Protein AF-A0A124E4Y2-F1 (afdb_monomer_lite)

Sequence (106 aa):
MARKNDFTKRANDYLATRLGPVQRLGELLDAKAEKEAELKDFDAAIEKAVQECIEAGWKPAELTELGVPKASIPRRQTRTATLEPRTPTSDVGGTALGGPFPDPTP

pLDDT: mean 77.83, std 20.47, range [33.0, 98.12]

Structure (mmCIF, N/CA/C/O backbone):
data_AF-A0A124E4Y2-F1
#
_entry.id   AF-A0A124E4Y2-F1
#
loop_
_atom_site.group_PDB
_atom_site.id
_atom_site.type_symbol
_atom_site.label_atom_id
_atom_site.label_alt_id
_atom_site.label_comp_id
_atom_site.label_asym_id
_atom_site.label_entity_id
_atom_site.label_seq_id
_atom_site.pdbx_PDB_ins_code
_atom_site.Cartn_x
_atom_site.Cartn_y
_atom_site.Cartn_z
_atom_site.occupancy
_atom_site.B_iso_or_equiv
_atom_site.auth_seq_id
_atom_site.auth_comp_id
_atom_site.auth_asym_id
_atom_site.auth_atom_id
_atom_site.pdbx_PDB_model_num
ATOM 1 N N . MET A 1 1 ? 34.274 4.456 -42.613 1.00 53.12 1 MET A N 1
ATOM 2 C CA . MET A 1 1 ? 32.826 4.714 -42.437 1.00 53.12 1 MET A CA 1
ATOM 3 C C . MET A 1 1 ? 32.057 3.528 -41.838 1.00 53.12 1 MET A C 1
ATOM 5 O O . MET A 1 1 ? 31.263 3.773 -40.945 1.00 53.12 1 MET A O 1
ATOM 9 N N . ALA A 1 2 ? 32.317 2.267 -42.223 1.00 59.69 2 ALA A N 1
ATOM 10 C CA . ALA A 1 2 ? 31.569 1.089 -41.731 1.00 59.69 2 ALA A CA 1
ATOM 11 C C . ALA A 1 2 ? 31.552 0.896 -40.192 1.00 59.69 2 ALA A C 1
ATOM 13 O O . ALA A 1 2 ? 30.490 0.746 -39.602 1.00 59.69 2 ALA A O 1
ATOM 14 N N . ARG A 1 3 ? 32.705 1.023 -39.514 1.00 61.09 3 ARG A N 1
ATOM 15 C CA . A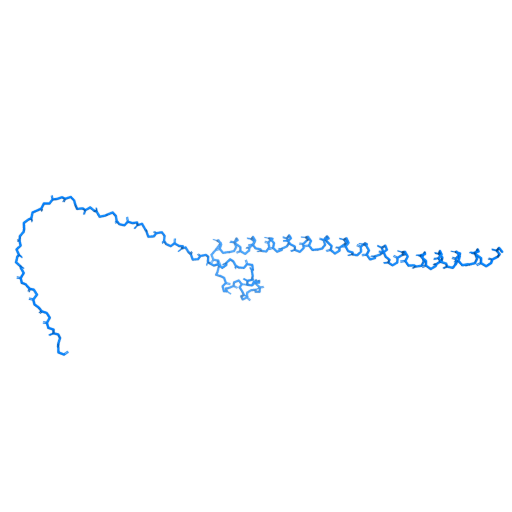RG A 1 3 ? 32.826 0.770 -38.058 1.00 61.09 3 ARG A CA 1
ATOM 16 C C . ARG A 1 3 ? 31.988 1.692 -37.157 1.00 61.09 3 ARG A C 1
ATOM 18 O O . ARG A 1 3 ? 31.602 1.283 -36.068 1.00 61.09 3 ARG A O 1
ATOM 25 N N . LYS A 1 4 ? 31.721 2.934 -37.586 1.00 63.62 4 LYS A N 1
ATOM 26 C CA . LYS A 1 4 ? 30.877 3.879 -36.827 1.00 63.62 4 LYS A CA 1
ATOM 27 C C . LYS A 1 4 ? 29.411 3.436 -36.835 1.00 63.62 4 LYS A C 1
ATOM 29 O O . LYS A 1 4 ? 28.749 3.542 -35.813 1.00 63.62 4 LYS A O 1
ATOM 34 N N . ASN A 1 5 ? 28.945 2.897 -37.961 1.00 73.69 5 ASN A N 1
ATOM 35 C CA . ASN A 1 5 ? 27.572 2.428 -38.124 1.00 73.69 5 ASN A CA 1
ATOM 36 C C . ASN A 1 5 ? 27.301 1.179 -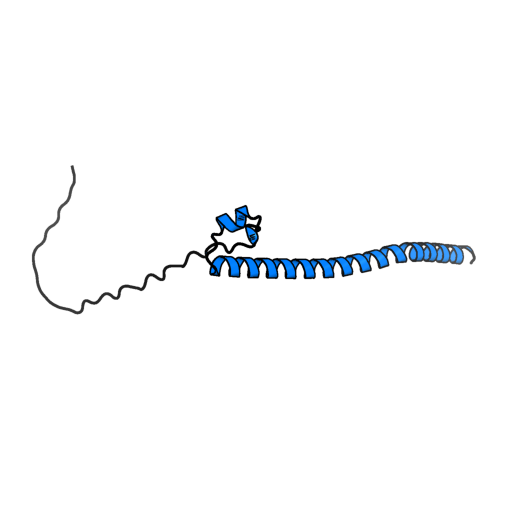37.260 1.00 73.69 5 ASN A C 1
ATOM 38 O O . ASN A 1 5 ? 26.282 1.095 -36.577 1.00 73.69 5 ASN A O 1
ATOM 42 N N . ASP A 1 6 ? 28.274 0.265 -37.183 1.00 85.56 6 ASP A N 1
ATOM 43 C CA . ASP A 1 6 ? 28.173 -0.943 -36.352 1.00 85.56 6 ASP A CA 1
ATOM 44 C C . ASP A 1 6 ? 28.157 -0.640 -34.849 1.00 85.56 6 ASP A C 1
ATOM 46 O O . ASP A 1 6 ? 27.4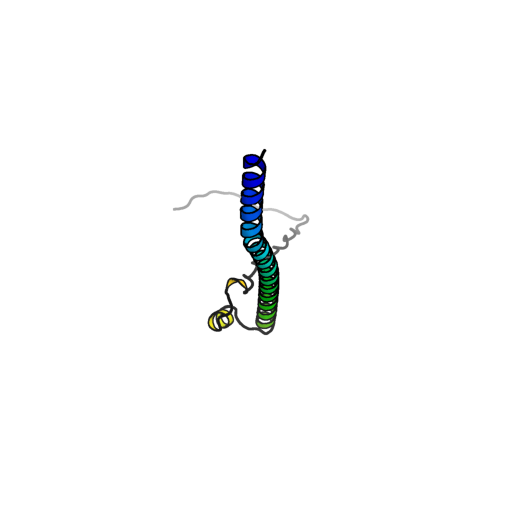30 -1.281 -34.089 1.00 85.56 6 ASP A O 1
ATOM 50 N N . PHE A 1 7 ? 28.948 0.341 -34.405 1.00 88.94 7 PHE A N 1
ATOM 51 C CA . PHE A 1 7 ? 28.960 0.763 -33.006 1.00 88.94 7 PHE A CA 1
ATOM 52 C C . PHE A 1 7 ? 27.617 1.373 -32.593 1.00 88.94 7 PHE A C 1
ATOM 54 O O . PHE A 1 7 ? 27.043 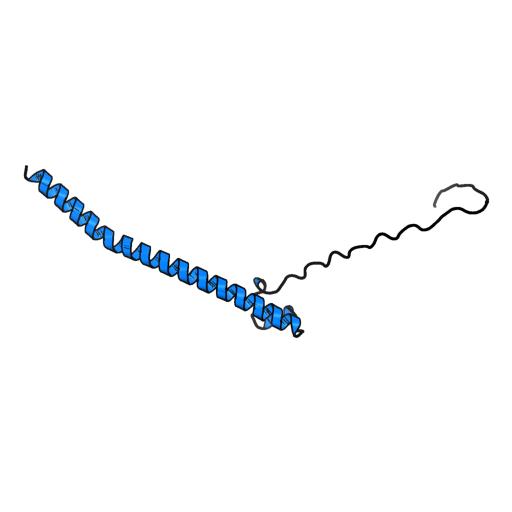0.964 -31.585 1.00 88.94 7 PHE A O 1
ATOM 61 N N . THR A 1 8 ? 27.090 2.307 -33.390 1.00 89.69 8 THR A N 1
ATOM 62 C CA . THR A 1 8 ? 25.796 2.944 -33.118 1.00 89.69 8 THR A CA 1
ATOM 63 C C . THR A 1 8 ? 24.661 1.924 -33.104 1.00 89.69 8 THR A C 1
ATOM 65 O O . THR A 1 8 ? 23.807 1.980 -32.224 1.00 89.69 8 THR A O 1
ATOM 68 N N . LYS A 1 9 ? 24.682 0.942 -34.014 1.00 92.00 9 LYS A N 1
ATOM 69 C CA . LYS A 1 9 ? 23.704 -0.150 -34.019 1.00 92.00 9 LYS A CA 1
ATOM 70 C C . LYS A 1 9 ? 23.756 -0.973 -32.729 1.00 92.00 9 LYS A C 1
ATOM 72 O O . LYS A 1 9 ? 22.737 -1.119 -32.068 1.00 92.00 9 LYS A O 1
ATOM 77 N N . ARG A 1 10 ? 24.944 -1.429 -32.314 1.00 91.50 10 ARG A N 1
ATOM 78 C CA . ARG A 1 10 ? 25.111 -2.198 -31.064 1.00 91.50 10 ARG A CA 1
ATOM 79 C C . ARG A 1 10 ? 24.695 -1.406 -29.826 1.00 91.50 10 ARG A C 1
ATOM 81 O O . ARG A 1 10 ? 24.114 -1.977 -28.909 1.00 91.50 10 ARG A O 1
ATOM 88 N N . ALA A 1 11 ? 24.990 -0.107 -29.794 1.00 90.56 11 ALA A N 1
ATOM 89 C CA . ALA A 1 11 ? 24.565 0.769 -28.709 1.00 90.56 11 ALA A CA 1
ATOM 90 C C . ALA A 1 11 ? 23.033 0.879 -28.648 1.00 90.56 11 ALA A C 1
ATOM 92 O O . ALA A 1 11 ? 22.458 0.736 -27.572 1.00 90.56 11 ALA A O 1
ATOM 93 N N . ASN A 1 12 ? 22.368 1.055 -29.793 1.00 91.00 12 ASN A N 1
ATOM 94 C CA . ASN A 1 12 ? 20.908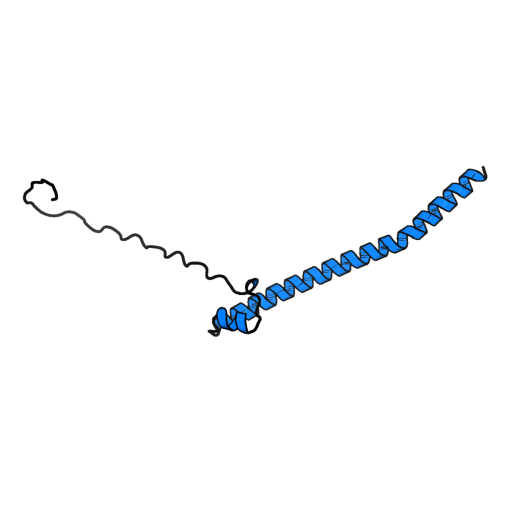 1.100 -29.863 1.00 91.00 12 ASN A CA 1
ATOM 95 C C . ASN A 1 12 ? 20.264 -0.234 -29.473 1.00 91.00 12 ASN A C 1
ATOM 97 O O . ASN A 1 12 ? 19.326 -0.233 -28.683 1.00 91.00 12 ASN A O 1
ATOM 101 N N . ASP A 1 13 ? 20.793 -1.362 -29.951 1.00 93.25 13 ASP A N 1
ATOM 102 C CA . ASP A 1 13 ? 20.289 -2.695 -29.597 1.00 93.25 13 ASP A CA 1
ATOM 103 C C . ASP A 1 13 ? 20.424 -2.952 -28.084 1.00 93.25 13 ASP A C 1
ATOM 105 O O . ASP A 1 13 ? 19.511 -3.476 -27.436 1.00 93.25 13 ASP A O 1
ATOM 109 N N . TYR A 1 14 ? 21.542 -2.519 -27.490 1.00 92.44 14 TYR A N 1
ATOM 110 C CA . TYR A 1 14 ? 21.754 -2.591 -26.046 1.00 92.44 14 TYR A CA 1
ATOM 111 C C . TYR A 1 14 ? 20.743 -1.731 -25.275 1.00 92.44 14 TYR A C 1
ATOM 113 O O . TYR A 1 14 ? 20.119 -2.217 -24.331 1.00 92.44 14 TYR A O 1
ATOM 121 N N . LEU A 1 15 ? 20.542 -0.475 -25.686 1.00 92.88 15 LEU A N 1
ATOM 122 C CA . LEU A 1 15 ? 19.575 0.429 -25.057 1.00 92.88 15 LEU A CA 1
ATOM 123 C C . LEU A 1 15 ? 18.139 -0.092 -25.190 1.00 92.88 15 LEU A C 1
ATOM 125 O O . LEU A 1 15 ? 17.408 -0.104 -24.202 1.00 92.88 15 LEU A O 1
ATOM 129 N N . ALA A 1 16 ? 17.755 -0.596 -26.363 1.00 92.06 16 ALA A N 1
ATOM 130 C CA . ALA A 1 16 ? 16.438 -1.178 -26.604 1.00 92.06 16 ALA A CA 1
ATOM 131 C C . ALA A 1 16 ? 16.177 -2.390 -25.696 1.00 92.06 16 ALA A C 1
ATOM 133 O O . ALA A 1 16 ? 15.110 -2.501 -25.095 1.00 92.06 16 ALA A O 1
ATOM 134 N N . THR A 1 17 ? 17.182 -3.254 -25.513 1.00 92.69 17 THR A N 1
ATOM 135 C CA . THR A 1 17 ? 17.083 -4.418 -24.616 1.00 92.69 17 THR A CA 1
ATOM 136 C C . THR A 1 17 ? 16.928 -4.004 -23.147 1.00 92.69 17 THR A C 1
ATOM 138 O O . THR A 1 17 ? 16.280 -4.699 -22.364 1.00 92.69 17 THR A O 1
ATOM 141 N N . ARG A 1 18 ? 17.514 -2.869 -22.746 1.00 93.69 18 ARG A N 1
ATOM 142 C CA . ARG A 1 18 ? 17.409 -2.340 -21.376 1.00 93.69 18 ARG A CA 1
ATOM 143 C C . ARG A 1 18 ? 16.135 -1.539 -21.126 1.00 93.69 18 ARG A C 1
ATOM 145 O O . ARG A 1 18 ? 15.718 -1.451 -19.975 1.00 93.69 18 ARG A O 1
ATOM 152 N N . LEU A 1 19 ? 15.508 -1.004 -22.170 1.00 95.50 19 LEU A N 1
ATOM 153 C CA . LEU A 1 19 ? 14.321 -0.164 -22.041 1.00 95.50 19 LEU A CA 1
ATOM 154 C C . LEU A 1 19 ? 13.128 -0.928 -21.448 1.00 95.50 19 LEU A C 1
ATOM 156 O O . LEU A 1 19 ? 12.501 -0.432 -20.518 1.00 95.50 19 LEU A O 1
ATOM 160 N N . GLY A 1 20 ? 12.863 -2.152 -21.916 1.00 93.81 20 GLY A N 1
ATOM 161 C CA . GLY A 1 20 ? 11.729 -2.959 -21.443 1.00 93.81 20 GLY A CA 1
ATOM 162 C C . GLY A 1 20 ? 11.749 -3.241 -19.930 1.00 93.81 20 GLY A C 1
ATOM 163 O O . GLY A 1 20 ? 10.761 -2.968 -19.250 1.00 93.81 20 GLY A O 1
ATOM 164 N N . PRO A 1 21 ? 12.864 -3.730 -19.355 1.00 95.94 21 PRO A N 1
ATOM 165 C CA . PRO A 1 21 ? 12.988 -3.894 -17.906 1.00 95.94 21 PRO A CA 1
ATOM 166 C C . PRO A 1 21 ? 12.812 -2.595 -17.110 1.00 95.94 21 PRO A C 1
ATOM 168 O O . PRO A 1 21 ? 12.229 -2.630 -16.031 1.00 95.94 21 PRO A O 1
ATOM 171 N N . VAL A 1 22 ? 13.296 -1.459 -17.626 1.00 96.19 22 VAL A N 1
ATOM 172 C CA . VAL A 1 22 ? 13.145 -0.151 -16.965 1.00 96.19 22 VAL A CA 1
ATOM 173 C C . VAL A 1 22 ? 11.688 0.307 -16.977 1.00 96.19 22 VAL A C 1
ATOM 175 O O . VAL A 1 22 ? 11.195 0.770 -15.955 1.00 96.19 22 VAL A O 1
ATOM 178 N N . GLN A 1 23 ? 10.981 0.126 -18.094 1.00 96.12 23 GLN A N 1
ATOM 179 C CA . GLN A 1 23 ? 9.546 0.413 -18.184 1.00 96.12 23 GLN A CA 1
ATOM 180 C C . GLN A 1 23 ? 8.748 -0.445 -17.202 1.00 96.12 23 GLN A C 1
ATOM 182 O O . GLN A 1 23 ? 7.980 0.088 -16.408 1.00 96.12 23 GLN A O 1
ATOM 187 N N . ARG A 1 24 ? 9.022 -1.755 -17.165 1.00 96.75 24 ARG A N 1
ATOM 188 C CA . ARG A 1 24 ? 8.389 -2.672 -16.211 1.00 96.75 24 ARG A CA 1
ATOM 189 C C . ARG A 1 24 ? 8.686 -2.303 -14.758 1.00 96.75 24 ARG A C 1
ATOM 191 O O . ARG A 1 24 ? 7.831 -2.467 -13.896 1.00 96.75 24 ARG A O 1
ATOM 198 N N . LEU A 1 25 ? 9.897 -1.828 -14.464 1.00 97.44 25 LEU A N 1
ATOM 199 C CA . LEU A 1 25 ? 10.227 -1.333 -13.129 1.00 97.44 25 LEU A CA 1
ATOM 200 C C . LEU A 1 25 ? 9.397 -0.091 -12.782 1.00 97.44 25 LEU A C 1
ATOM 202 O O . LEU A 1 25 ? 8.917 -0.005 -11.659 1.00 97.44 25 LEU A O 1
ATOM 206 N N . GLY A 1 26 ? 9.203 0.826 -13.734 1.00 97.44 26 GLY A N 1
ATOM 207 C CA . GLY A 1 26 ? 8.307 1.974 -13.574 1.00 97.44 26 GLY A CA 1
ATOM 208 C C . GLY A 1 26 ? 6.884 1.542 -13.217 1.00 97.44 26 GLY A C 1
ATOM 209 O O . GLY A 1 26 ? 6.383 1.925 -12.167 1.00 97.44 26 GLY A O 1
ATOM 210 N N . GLU A 1 27 ? 6.295 0.642 -14.007 1.00 97.94 27 GLU A N 1
ATOM 211 C CA . GLU A 1 27 ? 4.948 0.101 -13.756 1.00 97.94 27 GLU A CA 1
ATOM 212 C C . GLU A 1 27 ? 4.822 -0.554 -12.371 1.00 97.94 27 GLU A C 1
ATOM 214 O O . GLU A 1 27 ? 3.820 -0.389 -11.679 1.00 97.94 27 GLU A O 1
ATOM 219 N N . LEU A 1 28 ? 5.849 -1.291 -11.933 1.00 98.12 28 LEU A N 1
ATOM 220 C CA . LEU A 1 28 ? 5.865 -1.908 -10.604 1.00 98.12 28 LEU A CA 1
ATOM 221 C C . LEU A 1 28 ? 5.968 -0.879 -9.474 1.00 98.12 28 LEU A C 1
ATOM 223 O O . LEU A 1 28 ? 5.421 -1.114 -8.397 1.00 98.12 28 LEU A O 1
ATOM 227 N N . LEU A 1 29 ? 6.674 0.232 -9.688 1.00 98.06 29 LEU A N 1
ATOM 228 C CA . LEU A 1 29 ? 6.757 1.316 -8.710 1.00 98.06 29 LEU A CA 1
ATOM 229 C C . LEU A 1 29 ? 5.425 2.059 -8.591 1.00 98.06 29 LEU A C 1
ATOM 231 O O . LEU A 1 29 ? 5.015 2.358 -7.470 1.00 98.06 29 LEU A O 1
ATOM 235 N N . ASP A 1 30 ? 4.731 2.276 -9.706 1.00 97.56 30 ASP A N 1
ATOM 236 C CA . ASP A 1 30 ? 3.395 2.876 -9.711 1.00 97.56 30 ASP A CA 1
ATOM 237 C C . ASP A 1 30 ? 2.387 1.958 -9.003 1.00 97.56 30 ASP A C 1
ATOM 239 O O . ASP A 1 30 ? 1.730 2.374 -8.048 1.00 97.56 30 ASP A O 1
ATOM 243 N N . ALA A 1 31 ? 2.359 0.668 -9.357 1.00 97.81 31 ALA A N 1
ATOM 244 C CA . ALA A 1 31 ? 1.512 -0.319 -8.687 1.00 97.81 31 ALA A CA 1
ATOM 245 C C . ALA A 1 31 ? 1.830 -0.439 -7.185 1.00 97.81 31 ALA A C 1
ATOM 247 O O . ALA A 1 31 ? 0.933 -0.599 -6.356 1.00 97.81 31 ALA A O 1
ATOM 248 N N . LYS A 1 32 ? 3.110 -0.341 -6.799 1.00 97.31 32 LYS A N 1
ATOM 249 C CA . LYS A 1 32 ? 3.509 -0.297 -5.387 1.00 97.31 32 LYS A CA 1
ATOM 250 C C . LYS A 1 32 ? 2.925 0.931 -4.687 1.00 97.31 32 LYS A C 1
ATOM 252 O O . LYS A 1 32 ? 2.429 0.787 -3.574 1.00 97.31 32 LYS A O 1
ATOM 257 N N . ALA A 1 33 ? 2.994 2.109 -5.305 1.00 97.62 33 ALA A N 1
ATOM 258 C CA . ALA A 1 33 ? 2.462 3.336 -4.720 1.00 97.62 33 ALA A CA 1
ATOM 259 C C . ALA A 1 33 ? 0.941 3.250 -4.503 1.00 97.62 33 ALA A C 1
ATOM 261 O O . ALA A 1 33 ? 0.456 3.648 -3.445 1.00 97.62 33 ALA A O 1
ATOM 262 N N . GLU A 1 34 ? 0.206 2.658 -5.449 1.00 97.62 34 GLU A N 1
ATOM 263 C CA . GLU A 1 34 ? -1.229 2.380 -5.302 1.00 97.62 34 GLU A CA 1
ATOM 264 C C . GLU A 1 34 ? -1.506 1.447 -4.117 1.00 97.62 34 GLU A C 1
ATOM 266 O O . GLU A 1 34 ? -2.342 1.749 -3.266 1.00 97.62 34 GLU A O 1
ATOM 271 N N . LYS A 1 35 ? -0.755 0.346 -3.990 1.00 97.19 35 LYS A N 1
ATOM 272 C CA . LYS A 1 35 ? -0.913 -0.581 -2.858 1.00 97.19 35 LYS A CA 1
ATOM 273 C C . LYS A 1 35 ? -0.531 0.030 -1.515 1.00 97.19 35 LYS A C 1
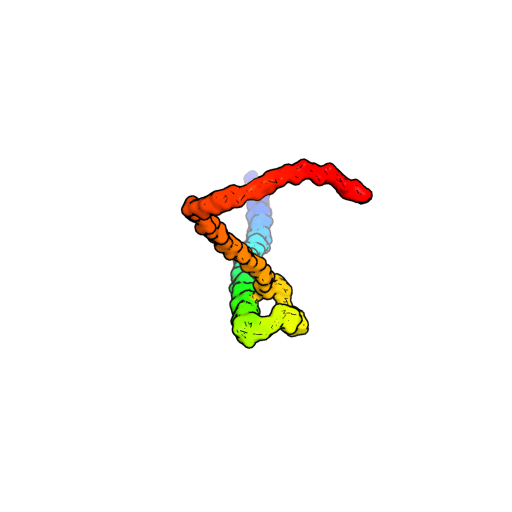ATOM 275 O O . LYS A 1 35 ? -1.172 -0.266 -0.513 1.00 97.19 35 LYS A O 1
ATOM 280 N N . GLU A 1 36 ? 0.470 0.903 -1.471 1.00 97.44 36 GLU A N 1
ATOM 281 C CA . GLU A 1 36 ? 0.801 1.652 -0.255 1.00 97.44 36 GLU A CA 1
ATOM 282 C C . GLU A 1 36 ? -0.297 2.648 0.136 1.00 97.44 36 GLU A C 1
ATOM 284 O O . GLU A 1 36 ? -0.484 2.892 1.328 1.00 97.44 36 GLU A O 1
ATOM 289 N N . ALA A 1 37 ? -1.029 3.212 -0.829 1.00 96.00 37 ALA A N 1
ATOM 290 C CA . ALA A 1 37 ? -2.205 4.030 -0.544 1.00 96.00 37 ALA A CA 1
ATOM 291 C C . ALA A 1 37 ? -3.356 3.176 0.012 1.00 96.00 37 ALA A C 1
ATOM 293 O O . ALA A 1 37 ? -3.878 3.499 1.075 1.00 96.00 37 ALA A O 1
ATOM 294 N N . GLU A 1 38 ? -3.668 2.039 -0.622 1.00 96.31 38 GLU A N 1
ATOM 295 C CA . GLU A 1 38 ? -4.690 1.099 -0.131 1.00 96.31 38 GLU A CA 1
ATOM 296 C C . GLU A 1 38 ? -4.397 0.625 1.304 1.00 96.31 38 GLU A C 1
ATOM 298 O O . GLU A 1 38 ? -5.298 0.563 2.137 1.00 96.31 38 GLU A O 1
ATOM 303 N N . LEU A 1 39 ? -3.134 0.320 1.628 1.00 95.12 39 LEU A N 1
ATOM 304 C CA . LEU A 1 39 ? -2.740 -0.081 2.983 1.00 95.12 39 LEU A CA 1
ATOM 305 C C . LEU A 1 39 ? -2.996 1.019 4.018 1.00 95.12 39 LEU A C 1
ATOM 307 O O . LEU A 1 39 ? -3.501 0.723 5.096 1.00 95.12 39 LEU A O 1
ATOM 311 N N . LYS A 1 40 ? -2.706 2.282 3.685 1.00 93.88 40 LYS A N 1
ATOM 312 C CA . LYS A 1 40 ? -2.994 3.415 4.579 1.00 93.88 40 LYS A CA 1
ATOM 313 C C . LYS A 1 40 ? -4.491 3.595 4.804 1.00 93.88 40 LYS A C 1
ATOM 315 O O . LYS A 1 40 ? -4.904 3.903 5.920 1.00 93.88 40 LYS A O 1
ATOM 320 N N . ASP A 1 41 ? -5.294 3.383 3.766 1.00 94.94 41 ASP A N 1
ATOM 321 C CA . ASP A 1 41 ? -6.749 3.440 3.879 1.00 94.94 41 ASP A CA 1
ATOM 322 C C . ASP A 1 41 ? -7.277 2.311 4.779 1.00 94.94 41 ASP A C 1
ATOM 324 O O . ASP A 1 41 ? -8.159 2.544 5.610 1.00 94.94 41 ASP A O 1
ATOM 328 N N . PHE A 1 42 ? -6.705 1.104 4.684 1.00 93.19 42 PHE A N 1
ATOM 329 C CA . PHE A 1 42 ? -7.030 0.006 5.598 1.00 93.19 42 PHE A CA 1
ATOM 330 C C . PHE A 1 42 ? -6.617 0.299 7.038 1.00 93.19 42 PHE A C 1
ATOM 332 O O . PHE A 1 42 ? -7.416 0.052 7.939 1.00 93.19 42 PHE A O 1
ATOM 339 N N . ASP A 1 43 ? -5.426 0.850 7.267 1.00 91.44 43 ASP A N 1
ATOM 340 C CA . ASP A 1 43 ? -4.984 1.240 8.608 1.00 91.44 43 ASP A CA 1
ATOM 341 C C . ASP A 1 43 ? -5.961 2.251 9.229 1.00 91.44 43 ASP A C 1
ATOM 343 O O . ASP A 1 43 ? -6.434 2.048 10.349 1.00 91.44 43 ASP A O 1
ATOM 347 N N . ALA A 1 44 ? -6.365 3.278 8.474 1.00 90.50 44 ALA A N 1
ATOM 348 C CA . ALA A 1 44 ? -7.352 4.259 8.925 1.00 90.50 44 ALA A CA 1
ATOM 349 C C . ALA A 1 44 ? -8.731 3.628 9.204 1.00 90.50 44 ALA A C 1
ATOM 351 O O . ALA A 1 44 ? -9.402 3.977 10.181 1.00 90.50 44 ALA A O 1
ATOM 352 N N . ALA A 1 45 ? -9.166 2.678 8.372 1.00 93.25 45 ALA A N 1
ATOM 353 C CA . ALA A 1 45 ? -10.414 1.948 8.584 1.00 93.25 45 ALA A CA 1
ATOM 354 C C . ALA A 1 45 ? -10.361 1.069 9.846 1.00 93.25 45 ALA A C 1
ATOM 356 O O . ALA A 1 45 ? -11.336 1.020 10.599 1.00 93.25 45 ALA A O 1
ATOM 357 N N . ILE A 1 46 ? -9.225 0.412 10.103 1.00 90.81 46 ILE A N 1
ATOM 358 C CA . ILE A 1 46 ? -8.996 -0.386 11.312 1.00 90.81 46 ILE A CA 1
ATOM 359 C C . ILE A 1 46 ? -9.022 0.518 12.545 1.00 90.81 46 ILE A C 1
ATOM 361 O O . ILE A 1 46 ? -9.733 0.207 13.496 1.00 90.81 46 ILE A O 1
ATOM 365 N N . GLU A 1 47 ? -8.306 1.644 12.540 1.00 90.88 47 GLU A N 1
ATOM 366 C CA . GLU A 1 47 ? -8.316 2.603 13.653 1.00 90.88 47 GLU A CA 1
ATOM 367 C C . GLU A 1 47 ? -9.733 3.088 13.973 1.00 90.88 47 GLU A C 1
ATOM 369 O O . GLU A 1 47 ? -10.142 3.100 15.137 1.00 90.88 47 GLU A O 1
ATOM 374 N N . LYS A 1 48 ? -10.518 3.413 12.940 1.00 92.06 48 LYS A N 1
ATOM 375 C CA . LYS A 1 48 ? -11.919 3.807 13.102 1.00 92.06 48 LYS A CA 1
ATOM 376 C C . LYS A 1 48 ? -12.762 2.688 13.719 1.00 92.06 48 LYS A C 1
ATOM 378 O O . LYS A 1 48 ? -13.477 2.935 14.686 1.00 92.06 48 LYS A O 1
ATOM 383 N N . ALA A 1 49 ? -12.660 1.462 13.207 1.00 91.19 49 ALA A N 1
ATOM 384 C CA . ALA A 1 49 ? -13.406 0.321 13.739 1.00 91.19 49 ALA A CA 1
ATOM 385 C C . ALA A 1 49 ? -13.025 0.013 15.199 1.00 91.19 49 ALA A C 1
ATOM 387 O O . ALA A 1 49 ? -13.879 -0.298 16.026 1.00 91.19 49 ALA A O 1
ATOM 388 N N . VAL A 1 50 ? -11.741 0.139 15.546 1.00 91.94 50 VAL A N 1
ATOM 389 C CA . VAL A 1 50 ? -11.262 -0.030 16.924 1.00 91.94 50 VAL A CA 1
ATOM 390 C C . VAL A 1 50 ? -11.832 1.044 17.842 1.00 91.94 50 VAL A C 1
ATOM 392 O O . VAL A 1 50 ? -12.262 0.726 18.953 1.00 91.94 50 VAL A O 1
ATOM 395 N N . GLN A 1 51 ? -11.878 2.294 17.384 1.00 89.81 51 GLN A N 1
ATOM 396 C CA . GLN A 1 51 ? -12.490 3.388 18.129 1.00 89.81 51 GLN A CA 1
ATOM 397 C C . GLN A 1 51 ? -13.986 3.131 18.379 1.00 89.81 51 GLN A C 1
ATOM 399 O O . GLN A 1 51 ? -14.434 3.255 19.518 1.00 89.81 51 GLN A O 1
ATOM 404 N N . GLU A 1 52 ? -14.731 2.685 17.365 1.00 92.62 52 GLU A N 1
ATOM 405 C CA . GLU A 1 52 ? -16.150 2.313 17.493 1.00 92.62 52 GLU A CA 1
ATOM 406 C C . GLU A 1 52 ? -16.357 1.170 18.507 1.00 92.62 52 GLU A C 1
ATOM 408 O O . GLU A 1 52 ? -17.257 1.232 19.347 1.00 92.62 52 GLU A O 1
ATOM 413 N N . CYS A 1 53 ? -15.487 0.153 18.511 1.00 91.88 53 CYS A N 1
ATOM 414 C CA . CYS A 1 53 ? -15.524 -0.919 19.510 1.00 91.88 53 CYS A CA 1
ATOM 415 C C . CYS A 1 53 ? -15.288 -0.398 20.936 1.00 91.88 53 CYS A C 1
ATOM 417 O O . CYS A 1 53 ? -15.977 -0.806 21.874 1.00 91.88 53 CYS A O 1
ATOM 419 N N . ILE A 1 54 ? -14.327 0.509 21.120 1.00 90.06 54 ILE A N 1
ATOM 420 C CA . ILE A 1 54 ? -14.041 1.107 22.430 1.00 90.06 54 ILE A CA 1
ATOM 421 C C . ILE A 1 54 ? -15.227 1.953 22.907 1.00 90.06 54 ILE A C 1
ATOM 423 O O . ILE A 1 54 ? -15.595 1.879 24.080 1.00 90.06 54 ILE A O 1
ATOM 427 N N . GLU A 1 55 ? -15.856 2.719 22.014 1.00 90.69 55 GLU A N 1
ATOM 428 C CA . GLU A 1 55 ? -17.068 3.494 22.310 1.00 90.69 55 GLU A CA 1
ATOM 429 C C . GLU A 1 55 ? -18.258 2.596 22.672 1.00 90.69 55 GLU A C 1
ATOM 431 O O . GLU A 1 55 ? -19.035 2.935 23.565 1.00 90.69 55 GLU A O 1
ATOM 436 N N . ALA A 1 56 ? -18.346 1.408 22.070 1.00 93.44 56 ALA A N 1
ATOM 437 C CA . ALA A 1 56 ? -19.302 0.365 22.440 1.00 93.44 56 ALA A CA 1
ATOM 438 C C . ALA A 1 56 ? -18.962 -0.357 23.765 1.00 93.44 56 ALA A C 1
ATOM 440 O O . ALA A 1 56 ? -19.723 -1.217 24.209 1.00 93.44 56 ALA A O 1
ATOM 441 N N . GLY A 1 57 ? -17.846 -0.012 24.417 1.00 90.94 57 GLY A N 1
ATOM 442 C CA . GLY A 1 57 ? -17.479 -0.493 25.751 1.00 90.94 57 GLY A CA 1
ATOM 443 C C . GLY A 1 57 ? -16.493 -1.663 25.784 1.00 90.94 57 GLY A C 1
ATOM 444 O O . GLY A 1 57 ? -16.214 -2.177 26.870 1.00 90.94 57 GLY A O 1
ATOM 445 N N . TRP A 1 58 ? -15.933 -2.072 24.641 1.00 92.12 58 TRP A N 1
ATOM 446 C CA . TRP A 1 58 ? -14.895 -3.104 24.600 1.00 92.12 58 TRP A CA 1
ATOM 447 C C . TRP A 1 58 ? -13.602 -2.615 25.247 1.00 92.12 58 TRP A C 1
ATOM 449 O O . TRP A 1 58 ? -13.154 -1.485 25.019 1.00 92.12 58 TRP A O 1
ATOM 459 N N . LYS A 1 59 ? -12.949 -3.475 26.036 1.00 90.69 59 LYS A N 1
ATOM 460 C CA . LYS A 1 59 ? -11.659 -3.110 26.628 1.00 90.69 59 LYS A CA 1
ATOM 461 C C . LYS A 1 59 ? -10.530 -3.297 25.611 1.00 90.69 59 LYS A C 1
ATOM 463 O O . LYS A 1 59 ? -10.473 -4.325 24.940 1.00 90.69 59 LYS A O 1
ATOM 468 N N . PRO A 1 60 ? -9.530 -2.399 25.589 1.00 86.88 60 PRO A N 1
ATOM 469 C CA . PRO A 1 60 ? -8.310 -2.568 24.796 1.00 86.88 60 PRO A CA 1
ATOM 470 C C . PRO A 1 60 ? -7.624 -3.942 24.914 1.00 86.88 60 PRO A C 1
ATOM 472 O O . PRO A 1 60 ? -7.088 -4.458 23.935 1.00 86.88 60 PRO A O 1
ATOM 475 N N . ALA A 1 61 ? -7.635 -4.541 26.109 1.00 87.75 61 ALA A N 1
ATOM 476 C CA . ALA A 1 61 ? -7.059 -5.865 26.342 1.00 87.75 61 ALA A CA 1
ATOM 477 C C . ALA A 1 61 ? -7.832 -6.970 25.601 1.00 87.75 61 ALA A C 1
ATOM 479 O O . ALA A 1 61 ? -7.213 -7.794 24.939 1.00 87.75 61 ALA A O 1
ATOM 480 N N . GLU A 1 62 ? -9.166 -6.918 25.635 1.00 89.75 62 GLU A N 1
ATOM 481 C CA . GLU A 1 62 ? -10.049 -7.871 24.949 1.00 89.75 62 GLU A CA 1
ATOM 482 C C . GLU A 1 62 ? -9.873 -7.762 23.424 1.00 89.75 62 GLU A C 1
ATOM 484 O O . GLU A 1 62 ? -9.754 -8.767 22.732 1.00 89.75 62 GLU A O 1
ATOM 489 N N . LEU A 1 63 ? -9.739 -6.540 22.895 1.00 88.44 63 LEU A N 1
ATOM 490 C CA . LEU A 1 63 ? -9.440 -6.323 21.474 1.00 88.44 63 LEU A CA 1
ATOM 491 C C . LEU A 1 63 ? -8.067 -6.889 21.077 1.00 88.44 63 LEU A C 1
ATOM 493 O O . LEU A 1 63 ? -7.924 -7.484 20.011 1.00 88.44 63 LEU A O 1
ATOM 497 N N . THR A 1 64 ? -7.064 -6.753 21.947 1.00 88.19 64 THR A N 1
ATOM 498 C CA . THR A 1 64 ? -5.729 -7.323 21.708 1.00 88.19 64 THR A CA 1
ATOM 499 C C . THR A 1 64 ? -5.774 -8.855 21.668 1.00 88.19 64 THR A C 1
ATOM 501 O O . THR A 1 64 ? -5.107 -9.459 20.831 1.00 88.19 64 THR A O 1
ATOM 504 N N . GLU A 1 65 ? -6.560 -9.488 22.544 1.00 90.56 65 GLU A N 1
ATOM 505 C CA . GLU A 1 65 ? -6.766 -10.946 22.552 1.00 90.56 65 GLU A CA 1
ATOM 506 C C . GLU A 1 65 ? -7.467 -11.442 21.279 1.00 90.56 65 GLU A C 1
ATOM 508 O O . GLU A 1 65 ? -7.147 -12.520 20.782 1.00 90.56 65 GLU A O 1
ATOM 513 N N . LEU A 1 66 ? -8.351 -10.625 20.700 1.00 89.19 66 LEU A N 1
ATOM 514 C CA . LEU A 1 66 ? -8.992 -10.880 19.405 1.00 89.19 66 LEU A CA 1
ATOM 515 C C . LEU A 1 66 ? -8.069 -10.635 18.197 1.00 89.19 66 LEU A C 1
ATOM 517 O O . LEU A 1 66 ? -8.486 -10.826 17.056 1.00 89.19 66 LEU A O 1
ATOM 521 N N . GLY A 1 67 ? -6.819 -10.228 18.430 1.00 88.25 67 GLY A N 1
ATOM 522 C CA . GLY A 1 67 ? -5.822 -10.015 17.383 1.00 88.25 67 GLY A CA 1
ATOM 523 C C . GLY A 1 67 ? -5.818 -8.609 16.784 1.00 88.25 67 GLY A C 1
ATOM 524 O O . GLY A 1 67 ? -5.118 -8.383 15.798 1.00 88.25 67 GLY A O 1
ATOM 525 N N . VAL A 1 68 ? -6.543 -7.650 17.373 1.00 87.69 68 VAL A N 1
ATOM 526 C CA . VAL A 1 68 ? -6.437 -6.243 16.969 1.00 87.69 68 VAL A CA 1
ATOM 527 C C . VAL A 1 68 ? -5.008 -5.753 17.240 1.00 87.69 68 VAL A C 1
ATOM 529 O O . VAL A 1 68 ? -4.515 -5.890 18.368 1.00 87.69 68 VAL A O 1
ATOM 532 N N . PRO A 1 69 ? -4.322 -5.162 16.244 1.00 84.62 69 PRO A N 1
ATOM 533 C CA . PRO A 1 69 ? -2.985 -4.628 16.438 1.00 84.62 69 PRO A CA 1
ATOM 534 C C . PRO A 1 69 ? -2.943 -3.601 17.572 1.00 84.62 69 PRO A C 1
ATOM 536 O O . PRO A 1 69 ? -3.720 -2.656 17.623 1.00 84.62 69 PRO A O 1
ATOM 539 N N . LYS A 1 70 ? -1.961 -3.717 18.471 1.00 83.25 70 LYS A N 1
ATOM 540 C CA . LYS A 1 70 ? -1.791 -2.740 19.564 1.00 83.25 70 LYS A CA 1
ATOM 541 C C . LYS A 1 70 ? -1.570 -1.309 19.063 1.00 83.25 70 LYS A C 1
ATOM 543 O O . LYS A 1 70 ? -1.848 -0.372 19.802 1.00 83.25 70 LYS A O 1
ATOM 548 N N . ALA A 1 71 ? -1.049 -1.153 17.845 1.00 83.06 71 ALA A N 1
ATOM 549 C CA . ALA A 1 71 ? -0.815 0.144 17.219 1.00 83.06 71 ALA A CA 1
ATOM 550 C C . ALA A 1 71 ? -2.119 0.888 16.890 1.00 83.06 71 ALA A C 1
ATOM 552 O O . ALA A 1 71 ? -2.144 2.107 17.007 1.00 83.06 71 ALA A O 1
ATOM 553 N N . SER A 1 72 ? -3.196 0.167 16.554 1.00 81.12 72 SER A N 1
ATOM 554 C CA . SER A 1 72 ? -4.497 0.759 16.217 1.00 81.12 72 SER A CA 1
ATOM 555 C C . SER A 1 72 ? -5.374 1.031 17.441 1.00 81.12 72 SER A C 1
ATOM 557 O O . SER A 1 72 ? -6.452 1.599 17.316 1.00 81.12 72 SER A O 1
ATOM 559 N N . ILE A 1 73 ? -4.940 0.614 18.635 1.00 84.00 73 ILE A N 1
ATOM 560 C CA . ILE A 1 73 ? -5.635 0.888 19.891 1.00 84.00 73 ILE A CA 1
ATOM 561 C C . ILE A 1 73 ? -5.165 2.252 20.416 1.00 84.00 73 ILE A C 1
ATOM 563 O O . ILE A 1 73 ? -3.986 2.395 20.758 1.00 84.00 73 ILE A O 1
ATOM 567 N N . PRO A 1 74 ? -6.065 3.242 20.571 1.00 77.19 74 PRO A N 1
ATOM 568 C CA . PRO A 1 74 ? -5.719 4.548 21.109 1.00 77.19 74 PRO A CA 1
ATOM 569 C C . PRO A 1 74 ? -5.047 4.411 22.477 1.00 77.19 74 PRO A C 1
ATOM 571 O O . PRO A 1 74 ? -5.647 3.967 23.463 1.00 77.19 74 PRO A O 1
ATOM 574 N N . ARG A 1 75 ? -3.778 4.820 22.573 1.00 73.44 75 ARG A N 1
ATOM 575 C CA . ARG A 1 75 ? -3.111 4.952 23.870 1.00 73.44 75 ARG A CA 1
ATOM 576 C C . ARG A 1 75 ? -3.843 6.061 24.615 1.00 73.44 75 ARG A C 1
ATOM 578 O O . ARG A 1 75 ? -3.810 7.200 24.161 1.00 73.44 75 ARG A O 1
ATOM 585 N N . ARG A 1 76 ? -4.498 5.724 25.738 1.00 63.44 76 ARG A N 1
ATOM 586 C CA . ARG A 1 76 ? -5.136 6.690 26.651 1.00 63.44 76 ARG A CA 1
ATOM 587 C C . ARG A 1 76 ? -4.263 7.941 26.729 1.00 63.44 76 ARG A C 1
ATOM 589 O O . ARG A 1 76 ? -3.193 7.896 27.336 1.00 63.44 76 ARG A O 1
ATOM 596 N N . GLN A 1 77 ? -4.711 9.041 26.127 1.00 54.41 77 GLN A N 1
ATOM 597 C CA . GLN A 1 77 ? -4.154 10.334 26.473 1.00 54.41 77 GLN A CA 1
ATOM 598 C C . GLN A 1 77 ? -4.465 10.503 27.956 1.00 54.41 77 GLN A C 1
ATOM 600 O O . GLN A 1 77 ? -5.627 10.449 28.369 1.00 54.41 77 GLN A O 1
ATOM 605 N N . THR A 1 78 ? -3.424 10.598 28.779 1.00 50.25 78 THR A N 1
ATOM 606 C CA . THR A 1 78 ? -3.557 11.094 30.144 1.00 50.25 78 THR A CA 1
ATOM 607 C C . THR A 1 78 ? -4.312 12.402 30.032 1.00 50.25 78 THR A C 1
ATOM 609 O O . THR A 1 78 ? -3.771 13.373 29.512 1.00 50.25 78 THR A O 1
ATOM 612 N N . ARG A 1 79 ? -5.582 12.407 30.449 1.00 57.34 79 ARG A N 1
ATOM 613 C CA . ARG A 1 79 ? -6.323 13.645 30.650 1.00 57.34 79 ARG A CA 1
ATOM 614 C C . ARG A 1 79 ? -5.460 14.465 31.593 1.00 57.34 79 ARG A C 1
ATOM 616 O O . ARG A 1 79 ? -5.330 14.095 32.759 1.00 57.34 79 ARG A O 1
ATOM 623 N N . THR A 1 80 ? -4.809 15.505 31.082 1.00 48.34 80 THR A N 1
ATOM 624 C CA . THR A 1 80 ? -4.199 16.524 31.923 1.00 48.34 80 THR A CA 1
ATOM 625 C C . THR A 1 80 ? -5.351 17.045 32.761 1.00 48.34 80 THR A C 1
ATOM 627 O O . THR A 1 80 ? -6.262 17.683 32.239 1.00 48.34 80 THR A O 1
ATOM 630 N N . ALA A 1 81 ? -5.403 16.646 34.029 1.00 55.28 81 ALA A N 1
ATOM 631 C CA . ALA A 1 81 ? -6.351 17.218 34.956 1.00 55.28 81 ALA A CA 1
ATOM 632 C C . ALA A 1 81 ? -5.988 18.699 35.032 1.00 55.28 81 ALA A C 1
ATOM 634 O O . ALA A 1 81 ? -4.948 19.051 35.589 1.00 55.28 81 ALA A O 1
ATOM 635 N N . THR A 1 82 ? -6.791 19.553 34.402 1.00 56.88 82 THR A N 1
ATOM 636 C CA . THR A 1 82 ? -6.757 20.989 34.647 1.00 56.88 82 THR A CA 1
ATOM 637 C C . THR A 1 82 ? -7.077 21.154 36.125 1.00 56.88 82 THR A C 1
ATOM 639 O O . THR A 1 82 ? -8.230 21.063 36.538 1.00 56.88 82 THR A O 1
ATOM 642 N N . LEU A 1 83 ? -6.033 21.283 36.943 1.00 60.38 83 LEU A N 1
ATOM 643 C CA . LEU A 1 83 ? -6.164 21.751 38.310 1.00 60.38 83 LEU A CA 1
ATOM 644 C C . LEU A 1 83 ? -6.675 23.181 38.194 1.00 60.38 83 LEU A C 1
ATOM 646 O O . LEU A 1 83 ? -5.910 24.089 37.872 1.00 60.38 83 LEU A O 1
ATOM 650 N N . GLU A 1 84 ? -7.979 23.366 38.377 1.00 53.75 84 GLU A N 1
ATOM 651 C CA . GLU A 1 84 ? -8.532 24.706 38.497 1.00 53.75 84 GLU A CA 1
ATOM 652 C C . GLU A 1 84 ? -7.803 25.430 39.640 1.00 53.75 84 GLU A C 1
ATOM 654 O O . GLU A 1 84 ? -7.690 24.875 40.743 1.00 53.75 84 GLU A O 1
ATOM 659 N N . PRO A 1 85 ? -7.258 26.638 39.406 1.00 53.66 85 PRO A N 1
ATOM 660 C CA . PRO A 1 85 ? -6.636 27.416 40.461 1.00 53.66 85 PRO A CA 1
ATOM 661 C C . PRO A 1 85 ? -7.691 27.718 41.523 1.00 53.66 85 PRO A C 1
ATOM 663 O O . PRO A 1 85 ? -8.654 28.439 41.267 1.00 53.66 85 PRO A O 1
ATOM 666 N N . ARG A 1 86 ? -7.519 27.178 42.733 1.00 58.34 86 ARG A N 1
ATOM 667 C CA . ARG A 1 86 ? -8.299 27.630 43.887 1.00 58.34 86 ARG A CA 1
ATOM 668 C C . ARG A 1 86 ? -8.014 29.116 44.077 1.00 58.34 86 ARG A C 1
ATOM 670 O O . ARG A 1 86 ? -6.907 29.488 44.454 1.00 58.34 86 ARG A O 1
ATOM 677 N N . THR A 1 87 ? -9.005 29.953 43.800 1.00 52.19 87 THR A N 1
ATOM 678 C CA . THR A 1 87 ? -8.977 31.380 44.120 1.00 52.19 87 THR A CA 1
ATOM 679 C C . THR A 1 87 ? -8.805 31.546 45.631 1.00 52.19 87 THR A C 1
ATOM 681 O O . THR A 1 87 ? -9.657 31.051 46.377 1.00 52.19 87 THR A O 1
ATOM 684 N N . PRO A 1 88 ? -7.756 32.229 46.122 1.00 47.59 88 PRO A N 1
ATOM 685 C CA . PRO A 1 88 ? -7.711 32.627 47.516 1.00 47.59 88 PRO A CA 1
ATOM 686 C C . PRO A 1 88 ? -8.720 33.762 47.707 1.00 47.59 88 PRO A C 1
ATOM 688 O O . PRO A 1 88 ? -8.480 34.903 47.326 1.00 47.59 88 PRO A O 1
ATOM 691 N N . THR A 1 89 ? -9.879 33.438 48.274 1.00 52.94 89 THR A N 1
ATOM 692 C CA . THR A 1 89 ? -10.700 34.437 48.956 1.00 52.94 89 THR A CA 1
ATOM 693 C C . THR A 1 89 ? -10.134 34.598 50.356 1.00 52.94 89 THR A C 1
ATOM 695 O O . THR A 1 89 ? -10.102 33.641 51.125 1.00 52.94 89 THR A O 1
ATOM 698 N N . SER A 1 90 ? -9.621 35.783 50.661 1.00 40.06 90 SER A N 1
ATOM 699 C CA . SER A 1 90 ? -9.585 36.335 52.015 1.00 40.06 90 SER A CA 1
ATOM 700 C C . SER A 1 90 ? -9.279 37.817 51.891 1.00 40.06 90 SER A C 1
ATOM 702 O O . SER A 1 90 ? -8.124 38.233 51.828 1.00 40.06 90 SER A O 1
ATOM 704 N N . ASP A 1 91 ? -10.359 38.586 51.792 1.00 40.19 91 ASP A N 1
ATOM 705 C CA . ASP A 1 91 ? -10.348 39.999 52.126 1.00 40.19 91 ASP A CA 1
ATOM 706 C C . ASP A 1 91 ? -10.351 40.150 53.660 1.00 40.19 91 ASP A C 1
ATOM 708 O O . ASP A 1 91 ? -10.738 39.252 54.409 1.00 40.19 91 ASP A O 1
ATOM 712 N N . VAL A 1 92 ? -9.840 41.290 54.084 1.00 45.56 92 VAL A N 1
ATOM 713 C CA . VAL A 1 92 ? -9.372 41.710 55.406 1.00 45.56 92 VAL A CA 1
ATOM 714 C C . VAL A 1 92 ? -10.344 41.474 56.580 1.00 45.56 92 VAL A C 1
ATOM 716 O O . VAL A 1 92 ? -11.515 41.836 56.510 1.00 45.56 92 VAL A O 1
ATOM 719 N N . GLY A 1 93 ? -9.810 41.034 57.736 1.00 33.00 93 GLY A N 1
ATOM 720 C CA . GLY A 1 93 ? -10.405 41.349 59.047 1.00 33.00 93 GLY A CA 1
ATOM 721 C C . GLY A 1 93 ? -10.034 40.452 60.242 1.00 33.00 93 GLY A C 1
ATOM 722 O O . GLY A 1 93 ? -10.608 39.384 60.406 1.00 33.00 93 GLY A O 1
ATOM 723 N N . GLY A 1 94 ? -9.197 40.960 61.161 1.00 35.09 94 GLY A N 1
ATOM 724 C CA . GLY A 1 94 ? -9.446 40.793 62.606 1.00 35.09 94 GLY A CA 1
ATOM 725 C C . GLY A 1 94 ? -8.525 39.897 63.455 1.00 35.09 94 GLY A C 1
ATOM 726 O O . GLY A 1 94 ? -8.827 38.740 63.697 1.00 35.09 94 GLY A O 1
ATOM 727 N N . THR A 1 95 ? -7.531 40.545 64.078 1.00 37.97 95 THR A N 1
ATOM 728 C CA . THR A 1 95 ? -7.111 40.415 65.500 1.00 37.97 95 THR A CA 1
ATOM 729 C C . THR A 1 95 ? -6.471 39.121 66.055 1.00 37.97 95 THR A C 1
ATOM 731 O O . THR A 1 95 ? -7.141 38.164 66.408 1.00 37.97 95 THR A O 1
ATOM 734 N N . ALA A 1 96 ? -5.153 39.240 66.289 1.00 42.50 96 ALA A N 1
ATOM 735 C CA . ALA A 1 96 ? -4.404 38.975 67.532 1.00 42.50 96 ALA A CA 1
ATOM 736 C C . ALA A 1 96 ? -4.485 37.601 68.239 1.00 42.50 96 ALA A C 1
ATOM 738 O O . ALA A 1 96 ? -5.502 37.266 68.832 1.00 42.50 96 ALA A O 1
ATOM 739 N N . LEU A 1 97 ? -3.329 36.927 68.379 1.00 43.78 97 LEU A N 1
ATOM 740 C CA . LEU A 1 97 ? -2.561 36.834 69.644 1.00 43.78 97 LEU A CA 1
ATOM 741 C C . LEU A 1 97 ? -1.377 35.840 69.544 1.00 43.78 97 LEU A C 1
ATOM 743 O O . LEU A 1 97 ? -1.572 34.679 69.217 1.00 43.78 97 LEU A O 1
ATOM 747 N N . GLY A 1 98 ? -0.182 36.312 69.933 1.00 35.12 98 GLY A N 1
ATOM 748 C CA . GLY A 1 98 ? 0.803 35.559 70.735 1.00 35.12 98 GLY A CA 1
ATOM 749 C C . GLY A 1 98 ? 1.751 34.569 70.039 1.00 35.12 98 GLY A C 1
ATOM 750 O O . GLY A 1 98 ? 1.353 33.466 69.695 1.00 35.12 98 GLY A O 1
ATOM 751 N N . GLY A 1 99 ? 3.042 34.926 69.937 1.00 40.94 99 GLY A N 1
ATOM 752 C CA . GLY A 1 99 ? 4.154 33.974 69.711 1.00 40.94 99 GLY A CA 1
ATOM 753 C C . GLY A 1 99 ? 4.482 33.128 70.963 1.00 40.94 99 GLY A C 1
ATOM 754 O O . GLY A 1 99 ? 3.662 33.121 71.881 1.00 40.94 99 GLY A O 1
ATOM 755 N N . PRO A 1 100 ? 5.670 32.490 71.102 1.00 47.88 100 PRO A N 1
ATOM 756 C CA . PRO A 1 100 ? 6.830 32.410 70.201 1.00 47.88 100 PRO A CA 1
ATOM 757 C C . PRO A 1 100 ? 7.253 30.958 69.826 1.00 47.88 100 PRO A C 1
ATOM 759 O O . PRO A 1 100 ? 6.832 29.986 70.443 1.00 47.88 100 PRO A O 1
ATOM 762 N N . PHE A 1 101 ? 8.140 30.829 68.830 1.00 47.81 101 PHE A N 1
ATOM 763 C CA . PHE A 1 101 ? 9.005 29.649 68.590 1.00 47.81 101 PHE A CA 1
ATOM 764 C C . PHE A 1 101 ? 9.872 29.345 69.839 1.00 47.81 101 PHE A C 1
ATOM 766 O O . PHE A 1 101 ? 10.216 30.306 70.538 1.00 47.81 101 PHE A O 1
ATOM 773 N N . PRO A 1 102 ? 10.264 28.080 70.135 1.00 56.22 102 PRO A N 1
ATOM 774 C CA . PRO A 1 102 ? 11.315 27.393 69.361 1.00 56.22 102 PRO A CA 1
ATOM 775 C C . PRO A 1 102 ? 11.195 25.849 69.212 1.00 56.22 102 PRO A C 1
ATOM 777 O O . PRO A 1 102 ? 10.551 25.169 70.006 1.00 56.22 102 PRO A O 1
ATOM 780 N N . ASP A 1 103 ? 11.879 25.318 68.191 1.00 41.81 103 ASP A N 1
ATOM 781 C CA . ASP A 1 103 ? 12.345 23.916 68.032 1.00 41.81 103 ASP A CA 1
ATOM 782 C C . ASP A 1 103 ? 13.421 23.557 69.103 1.00 41.81 103 ASP A C 1
ATOM 784 O O . ASP A 1 103 ? 13.925 24.500 69.725 1.00 41.81 103 ASP A O 1
ATOM 788 N N . PRO A 1 104 ? 13.877 22.290 69.327 1.00 51.34 104 PRO A N 1
ATOM 789 C CA . PRO A 1 104 ? 13.908 21.146 68.400 1.00 51.34 104 PRO A CA 1
ATOM 790 C C . PRO A 1 104 ? 13.517 19.758 68.986 1.00 51.34 104 PRO A C 1
ATOM 792 O O . PRO A 1 104 ? 13.295 19.566 70.179 1.00 51.34 104 PRO A O 1
ATOM 795 N N . THR A 1 105 ? 13.464 18.789 68.070 1.00 52.84 105 THR A N 1
ATOM 796 C CA . THR A 1 105 ? 13.246 17.330 68.174 1.00 52.84 105 THR A CA 1
ATOM 797 C C . THR A 1 105 ? 14.165 16.547 69.132 1.00 52.84 105 THR A C 1
ATOM 799 O O . THR A 1 105 ? 15.301 16.971 69.351 1.00 52.84 105 THR A O 1
ATOM 802 N N . PRO A 1 106 ? 13.732 15.355 69.604 1.00 62.88 106 PRO A N 1
ATOM 803 C CA . PRO A 1 106 ? 14.623 14.307 70.112 1.00 62.88 106 PRO A CA 1
ATOM 804 C C . PRO A 1 106 ? 15.354 13.540 68.997 1.00 62.88 106 PRO A C 1
ATOM 806 O O . PRO A 1 106 ? 14.802 13.433 67.877 1.00 62.88 106 PRO A O 1
#

Foldseek 3Di:
DVVVVVVVVVVVVVVVVVVVVVVVVVVVVVVVVVVVVVVVVVLVVLLVVLVVVVVVPDDLVNCVVVVRDNVSHDDPDPPPPPPDPDDDDDDDDDDDDDDDDDDDDD

Radius of gyration: 37.18 Å; chains: 1; bounding box: 52×53×113 Å

Organism: NCBI:txid144550

Secondary structure (DSSP, 8-state):
-HHHHHHHHHHHHHHHHHHHHHHHHHHHHHHHHHHHHHHHHHHHHHHHHHHHHHHTT--HHHHHHTT--GGGS---------------------------------